Protein AF-A0A5N6W4W6-F1 (afdb_monomer_lite)

Foldseek 3Di:
DDPVLVVCCVPPPCQAVDKDFDWDADPVPRPDIGTLDIGFADWDDWDAQDPVRKIWTFGQHYPDATFIAISVGDTDHPVNQWADWDADPNNPDIDIGGHDDDDDDDDDDD

Radius of gyration: 17.82 Å; chains: 1; bounding box: 51×38×50 Å

Secondary structure (DSSP, 8-state):
--HHHHHHTTSTTTGGG-B--EEEE-TTTS--EEEEE-SBBEEEEEEE-STT--EEEEEEESSSPSEEEETTS-EEE-TT-EEEEEE-TTSS-EEEEE------------

pLDDT: mean 86.28, std 11.9, range [53.69, 97.62]

Sequence (110 aa):
MTREDTYNVHSEFTLASANSSIVSVDVATGQDRRVEVGGPGIKIFPQYLDYNGTIAYLLKSGTSTEGLYTTAGLFVNTTGTMRSPCWSPDGQQMVYEKTTWVIHTLLEYI

Structure (mmCIF, N/CA/C/O backbone):
data_AF-A0A5N6W4W6-F1
#
_entry.id   AF-A0A5N6W4W6-F1
#
loop_
_atom_site.group_PDB
_atom_site.id
_atom_site.type_symbol
_atom_site.label_atom_id
_atom_site.label_alt_id
_atom_site.label_comp_id
_atom_site.label_asym_id
_atom_site.label_entity_id
_atom_site.label_seq_id
_atom_site.pdbx_PDB_ins_code
_atom_site.Cartn_x
_atom_site.Cartn_y
_atom_site.Cartn_z
_atom_site.occupancy
_atom_site.B_iso_or_equiv
_atom_site.auth_seq_id
_atom_site.auth_comp_id
_atom_site.auth_asym_id
_atom_site.auth_atom_id
_atom_site.pdbx_PDB_model_num
ATOM 1 N N . MET A 1 1 ? -14.438 15.841 -8.014 1.00 64.44 1 MET A N 1
ATOM 2 C CA . MET A 1 1 ? -14.023 14.833 -9.005 1.00 64.44 1 MET A CA 1
ATOM 3 C C . MET A 1 1 ? -15.143 14.721 -10.014 1.00 64.44 1 MET A C 1
ATOM 5 O O . MET A 1 1 ? -16.273 14.457 -9.619 1.00 64.44 1 MET A O 1
ATOM 9 N N . THR A 1 2 ? -14.861 15.053 -11.265 1.00 80.75 2 THR A N 1
ATOM 10 C CA . THR A 1 2 ? -15.812 14.956 -12.372 1.00 80.75 2 THR A CA 1
ATOM 11 C C . THR A 1 2 ? -15.827 13.534 -12.938 1.00 80.75 2 THR A C 1
ATOM 13 O O . THR A 1 2 ? -14.922 12.740 -12.681 1.00 80.75 2 THR A O 1
ATOM 16 N N . ARG A 1 3 ? -16.853 13.202 -13.730 1.00 76.38 3 ARG A N 1
ATOM 17 C CA . ARG A 1 3 ? -16.883 11.947 -14.499 1.00 76.38 3 ARG A CA 1
ATOM 18 C C . ARG A 1 3 ? -15.703 11.858 -15.475 1.00 76.38 3 ARG A C 1
ATOM 20 O O . ARG A 1 3 ? -15.139 10.782 -15.655 1.00 76.38 3 ARG A O 1
ATOM 27 N N . GLU A 1 4 ? -15.302 12.984 -16.054 1.00 76.12 4 GLU A N 1
ATOM 28 C CA . GLU A 1 4 ? -14.165 13.046 -16.973 1.00 76.12 4 GLU A CA 1
ATOM 29 C C . GLU A 1 4 ? -12.848 12.739 -16.254 1.00 76.12 4 GLU A C 1
ATOM 31 O O . GLU A 1 4 ? -12.012 12.013 -16.783 1.00 76.12 4 GLU A O 1
ATOM 36 N N . ASP A 1 5 ? -12.701 13.187 -15.001 1.00 68.50 5 ASP A N 1
ATOM 37 C CA . ASP A 1 5 ? -11.532 12.866 -14.175 1.00 68.50 5 ASP A CA 1
ATOM 38 C C . ASP A 1 5 ? -11.402 11.346 -13.982 1.00 68.50 5 ASP A C 1
ATOM 40 O O . ASP A 1 5 ? -10.296 10.820 -14.062 1.00 68.50 5 ASP A O 1
ATOM 44 N N . THR A 1 6 ? -12.519 10.624 -13.788 1.00 68.12 6 THR A N 1
ATOM 45 C CA . THR A 1 6 ? -12.510 9.151 -13.668 1.00 68.12 6 THR A CA 1
ATOM 46 C C . THR A 1 6 ? -12.207 8.423 -14.980 1.00 68.12 6 THR A C 1
ATOM 48 O O . THR A 1 6 ? -11.646 7.334 -14.949 1.00 68.12 6 THR A O 1
ATOM 51 N N . TYR A 1 7 ? -12.540 9.008 -16.134 1.00 71.81 7 TYR A N 1
ATOM 52 C CA . TYR A 1 7 ? -12.186 8.441 -17.439 1.00 71.81 7 TYR A CA 1
ATOM 53 C C . TYR A 1 7 ? -10.706 8.672 -17.763 1.00 71.81 7 TYR A C 1
ATOM 55 O O . TYR A 1 7 ? -9.995 7.752 -18.165 1.00 71.81 7 TYR A O 1
ATOM 63 N N . ASN A 1 8 ? -10.214 9.886 -17.523 1.00 68.69 8 ASN A N 1
ATOM 64 C CA . ASN A 1 8 ? -8.849 10.271 -17.862 1.00 68.69 8 ASN A CA 1
ATOM 65 C C . ASN A 1 8 ? -7.803 9.490 -17.059 1.00 68.69 8 ASN A C 1
ATOM 67 O O . ASN A 1 8 ? -6.755 9.163 -17.616 1.00 68.69 8 ASN A O 1
ATOM 71 N N . VAL A 1 9 ? -8.100 9.090 -15.815 1.00 61.91 9 VAL A N 1
ATOM 72 C CA . VAL A 1 9 ? -7.212 8.209 -15.030 1.00 61.91 9 VAL A CA 1
ATOM 73 C C . VAL A 1 9 ? -7.063 6.797 -15.604 1.00 61.91 9 VAL A C 1
ATOM 75 O O . VAL A 1 9 ? -6.157 6.084 -15.192 1.00 61.91 9 VAL A O 1
ATOM 78 N N . HIS A 1 10 ? -7.901 6.372 -16.554 1.00 63.28 10 HIS A N 1
ATOM 79 C CA . HIS A 1 10 ? -7.688 5.119 -17.292 1.00 63.28 10 HIS A CA 1
ATOM 80 C C . HIS A 1 10 ? -6.791 5.306 -18.527 1.00 63.28 10 HIS A C 1
ATOM 82 O O . HIS A 1 10 ? -6.370 4.322 -19.131 1.00 63.28 10 HIS A O 1
ATOM 88 N N . SER A 1 11 ? -6.489 6.552 -18.907 1.00 61.59 11 SER A N 1
ATOM 89 C CA . SER A 1 11 ? -5.581 6.889 -20.005 1.00 61.59 11 SER A CA 1
ATOM 90 C C . SER A 1 11 ? -4.182 7.217 -19.469 1.00 61.59 11 SER A C 1
ATOM 92 O O . SER A 1 11 ? -4.033 7.908 -18.460 1.00 61.59 11 SER A O 1
ATOM 94 N N . GLU A 1 12 ? -3.133 6.754 -20.153 1.00 58.84 12 GLU A N 1
ATOM 95 C CA . GLU A 1 12 ? -1.729 6.927 -19.733 1.00 58.84 12 GLU A CA 1
ATOM 96 C C . GLU A 1 12 ? -1.304 8.402 -19.550 1.00 58.84 12 GLU A C 1
ATOM 98 O O . GLU A 1 12 ? -0.354 8.690 -18.826 1.00 58.84 12 GLU A O 1
ATOM 103 N N . PHE A 1 13 ? -2.033 9.354 -20.144 1.00 57.34 13 PHE A N 1
ATOM 104 C CA . PHE A 1 13 ? -1.665 10.772 -20.206 1.00 57.34 13 PHE A CA 1
ATOM 105 C C . PHE A 1 13 ? -1.870 11.569 -18.904 1.00 57.34 13 PHE A C 1
ATOM 107 O O . PHE A 1 13 ? -1.322 12.664 -18.790 1.00 57.34 13 PHE A O 1
ATOM 114 N N . THR A 1 14 ? -2.632 11.069 -17.920 1.00 64.38 14 THR A N 1
ATOM 115 C CA . THR A 1 14 ? -2.956 11.849 -16.697 1.00 64.38 14 THR A CA 1
ATOM 116 C C . THR A 1 14 ? -2.776 11.101 -15.372 1.00 64.38 14 THR A C 1
ATOM 118 O O . THR A 1 14 ? -3.063 11.644 -14.307 1.00 64.38 14 THR A O 1
ATOM 121 N N . LEU A 1 15 ? -2.217 9.885 -15.390 1.00 67.62 15 LEU A N 1
ATOM 122 C CA . LEU A 1 15 ? -1.969 9.091 -14.174 1.00 67.62 15 LEU A CA 1
ATOM 123 C C . LEU A 1 15 ? -1.136 9.852 -13.123 1.00 67.62 15 LEU A C 1
ATOM 125 O O . LEU A 1 15 ? -1.407 9.756 -11.925 1.00 67.62 15 LEU A O 1
ATOM 129 N N . ALA A 1 16 ? -0.160 10.648 -13.573 1.00 72.88 16 ALA A N 1
ATOM 130 C CA . ALA A 1 16 ? 0.736 11.404 -12.699 1.00 72.88 16 ALA A CA 1
ATOM 131 C C . ALA A 1 16 ? 0.082 12.636 -12.046 1.00 72.88 16 ALA A C 1
ATOM 133 O O . ALA A 1 16 ? 0.568 13.104 -11.017 1.00 72.88 16 ALA A O 1
ATOM 134 N N . SER A 1 17 ? -1.012 13.158 -12.613 1.00 80.06 17 SER A N 1
ATOM 135 C CA . SER A 1 17 ? -1.753 14.310 -12.075 1.00 80.06 17 SER A CA 1
ATOM 136 C C . SER A 1 17 ? -2.995 13.913 -11.271 1.00 80.06 17 SER A C 1
ATOM 138 O O . SER A 1 17 ? -3.654 14.774 -10.685 1.00 80.06 17 SER A O 1
ATOM 140 N N . ALA A 1 18 ? -3.310 12.618 -11.207 1.00 83.88 18 ALA A N 1
ATOM 141 C CA . ALA A 1 18 ? -4.433 12.101 -10.443 1.00 83.88 18 ALA A CA 1
ATOM 142 C C . ALA A 1 18 ? -4.235 12.296 -8.931 1.00 83.88 18 ALA A C 1
ATOM 144 O O . ALA A 1 18 ? -3.131 12.157 -8.408 1.00 83.88 18 ALA A O 1
ATOM 145 N N . ASN A 1 19 ? -5.330 12.550 -8.213 1.00 89.25 19 ASN A N 1
ATOM 146 C CA . ASN A 1 19 ? -5.374 12.551 -6.751 1.00 89.25 19 ASN A CA 1
ATOM 147 C C . ASN A 1 19 ? -6.226 11.376 -6.277 1.00 89.25 19 ASN A C 1
ATOM 149 O O . ASN A 1 19 ? -7.324 11.156 -6.790 1.00 89.25 19 ASN A O 1
ATOM 153 N N . SER A 1 20 ? -5.755 10.654 -5.264 1.00 92.69 20 SER A N 1
ATOM 154 C CA . SER A 1 20 ? -6.522 9.569 -4.651 1.00 92.69 20 SER A CA 1
ATOM 155 C C . SER A 1 20 ? -6.298 9.503 -3.148 1.00 92.69 20 SER A C 1
ATOM 157 O O . SER A 1 20 ? -5.268 9.952 -2.627 1.00 92.69 20 SER A O 1
ATOM 159 N N . SER A 1 21 ? -7.271 8.907 -2.465 1.00 95.44 21 SER A N 1
ATOM 160 C CA . SER A 1 21 ? -7.248 8.711 -1.023 1.00 95.44 21 SER A CA 1
ATOM 161 C C . SER A 1 21 ? -7.621 7.279 -0.670 1.00 95.44 21 SER A C 1
ATOM 163 O O . SER A 1 21 ? -8.495 6.695 -1.307 1.00 95.44 21 SER A O 1
ATOM 165 N N . ILE A 1 22 ? -7.001 6.753 0.384 1.00 97.31 22 ILE A N 1
ATOM 166 C CA . ILE A 1 22 ? -7.453 5.538 1.066 1.00 97.31 22 ILE A CA 1
ATOM 167 C C . ILE A 1 22 ? -8.328 5.983 2.233 1.00 97.31 22 ILE A C 1
ATOM 169 O O . ILE A 1 22 ? -7.979 6.909 2.972 1.00 97.31 22 ILE A O 1
ATOM 173 N N . VAL A 1 23 ? -9.496 5.362 2.351 1.00 95.94 23 VAL A N 1
ATOM 174 C CA . VAL A 1 23 ? -10.540 5.755 3.292 1.00 95.94 23 VAL A CA 1
ATOM 175 C C . VAL A 1 23 ? -11.064 4.508 3.980 1.00 95.94 23 VAL A C 1
ATOM 177 O O . VAL A 1 23 ? -11.387 3.531 3.307 1.00 95.94 23 VAL A O 1
ATOM 180 N N . SER A 1 24 ? -11.187 4.578 5.297 1.00 93.50 24 SER A N 1
ATOM 181 C CA . SER A 1 24 ? -11.854 3.567 6.111 1.00 93.50 24 SER A CA 1
ATOM 182 C C . SER A 1 24 ? -13.278 4.014 6.406 1.00 93.50 24 SER A C 1
ATOM 184 O O . SER A 1 24 ? -13.540 5.209 6.568 1.00 93.50 24 SER A O 1
ATOM 186 N N . VAL A 1 25 ? -14.201 3.059 6.443 1.00 93.25 25 VAL A N 1
ATOM 187 C CA . VAL A 1 25 ? -15.603 3.289 6.793 1.00 93.25 25 VAL A CA 1
ATOM 188 C C . VAL A 1 25 ? -16.060 2.202 7.750 1.00 93.25 25 VAL A C 1
ATOM 190 O O . VAL A 1 25 ? -15.792 1.022 7.520 1.00 93.25 25 VAL A O 1
ATOM 193 N N . ASP A 1 26 ? -16.785 2.583 8.796 1.00 91.75 26 ASP A N 1
ATOM 194 C CA . ASP A 1 26 ? -17.609 1.623 9.524 1.00 91.75 26 ASP A CA 1
ATOM 195 C C . ASP A 1 26 ? -18.725 1.136 8.590 1.00 91.75 26 ASP A C 1
ATOM 197 O O . ASP A 1 26 ? -19.617 1.895 8.215 1.00 91.75 26 ASP A O 1
ATOM 201 N N . VAL A 1 27 ? -18.662 -0.135 8.192 1.00 88.56 27 VAL A N 1
ATOM 202 C CA . VAL A 1 27 ? -19.628 -0.737 7.264 1.00 88.56 27 VAL A CA 1
ATOM 203 C C . VAL A 1 27 ? -21.011 -0.889 7.904 1.00 88.56 27 VAL A C 1
ATOM 205 O O . VAL A 1 27 ? -22.010 -0.861 7.189 1.00 88.56 27 VAL A O 1
ATOM 208 N N . ALA A 1 28 ? -21.095 -1.030 9.230 1.00 93.06 28 ALA A N 1
ATOM 209 C CA . ALA A 1 28 ? -22.369 -1.211 9.917 1.00 93.06 28 ALA A CA 1
ATOM 210 C C . ALA A 1 28 ? -23.184 0.088 9.953 1.00 93.06 28 ALA A C 1
ATOM 212 O O . ALA A 1 28 ? -24.404 0.052 9.791 1.00 93.06 28 ALA A O 1
ATOM 213 N N . THR A 1 29 ? -22.523 1.231 10.159 1.00 90.06 29 THR A N 1
ATOM 214 C CA . THR A 1 29 ? -23.207 2.522 10.346 1.00 90.06 29 THR A CA 1
ATOM 215 C C . THR A 1 29 ? -23.035 3.489 9.177 1.00 90.06 29 THR A C 1
ATOM 217 O O . THR A 1 29 ? -23.885 4.353 8.962 1.00 90.06 29 THR A O 1
ATOM 220 N N . GLY A 1 30 ? -21.931 3.392 8.438 1.00 84.81 30 GLY A N 1
ATOM 221 C CA . GLY A 1 30 ? -21.521 4.369 7.430 1.00 84.81 30 GLY A CA 1
ATOM 222 C C . GLY A 1 30 ? -21.170 5.752 7.994 1.00 84.81 30 GLY A C 1
ATOM 223 O O . GLY A 1 30 ? -20.914 6.666 7.212 1.00 84.81 30 GLY A O 1
ATOM 224 N N . GLN A 1 31 ? -21.171 5.933 9.320 1.00 85.81 31 GLN A N 1
ATOM 225 C CA . GLN A 1 31 ? -21.003 7.243 9.962 1.00 85.81 31 GLN A CA 1
ATOM 226 C C . GLN A 1 31 ? -19.538 7.582 10.264 1.00 85.81 31 GLN A C 1
ATOM 228 O O . GLN A 1 31 ? -19.203 8.757 10.390 1.00 85.81 31 GLN A O 1
ATOM 233 N N . ASP A 1 32 ? -18.654 6.585 10.334 1.00 87.94 32 ASP A N 1
ATOM 234 C CA . ASP A 1 32 ? -17.235 6.784 10.648 1.00 87.94 32 ASP A CA 1
ATOM 235 C C . ASP A 1 32 ? -16.358 6.691 9.392 1.00 87.94 32 ASP A C 1
ATOM 237 O O . ASP A 1 32 ? -15.616 5.732 9.180 1.00 87.94 32 ASP A O 1
ATOM 241 N N . ARG A 1 33 ? -16.504 7.670 8.489 1.00 92.50 33 ARG A N 1
ATOM 242 C CA . ARG A 1 33 ? -15.650 7.784 7.299 1.00 92.50 33 ARG A CA 1
ATOM 243 C C . ARG A 1 33 ? -14.359 8.526 7.647 1.00 92.50 33 ARG A C 1
ATOM 245 O O . ARG A 1 33 ? -14.359 9.754 7.739 1.00 92.50 33 ARG A O 1
ATOM 252 N N . ARG A 1 34 ? -13.235 7.811 7.696 1.00 94.19 34 ARG A N 1
ATOM 253 C CA . ARG A 1 34 ? -11.902 8.363 7.986 1.00 94.19 34 ARG A CA 1
ATOM 254 C C . ARG A 1 34 ? -10.992 8.328 6.762 1.00 94.19 34 ARG A C 1
ATOM 256 O O . ARG A 1 34 ? -10.830 7.287 6.137 1.00 94.19 34 ARG A O 1
ATOM 263 N N . VAL A 1 35 ? -10.371 9.458 6.419 1.00 96.50 35 VAL A N 1
ATOM 264 C CA . VAL A 1 35 ? -9.310 9.498 5.396 1.00 96.50 35 VAL A CA 1
ATOM 265 C C . VAL A 1 35 ? -7.994 9.086 6.046 1.00 96.50 35 VAL A C 1
ATOM 267 O O . VAL A 1 35 ? -7.488 9.807 6.897 1.00 96.50 35 VAL A O 1
ATOM 270 N N . GLU A 1 36 ? -7.445 7.949 5.630 1.00 96.81 36 GLU A N 1
ATOM 271 C CA . GLU A 1 36 ? -6.204 7.389 6.188 1.00 96.81 36 GLU A CA 1
ATOM 272 C C . GLU A 1 36 ? -4.970 8.016 5.545 1.00 96.81 36 GLU A C 1
ATOM 274 O O . GLU A 1 36 ? -3.970 8.306 6.193 1.00 96.81 36 GLU A O 1
ATOM 279 N N . VAL A 1 37 ? -5.053 8.246 4.236 1.00 96.31 37 VAL A N 1
ATOM 280 C CA . VAL A 1 37 ? -4.041 8.958 3.462 1.00 96.31 37 VAL A CA 1
ATOM 281 C C . VAL A 1 37 ? -4.699 9.564 2.229 1.00 96.31 37 VAL A C 1
ATOM 283 O O . VAL A 1 37 ? -5.598 8.966 1.636 1.00 96.31 37 VAL A O 1
ATOM 286 N N . GLY A 1 38 ? -4.258 10.756 1.833 1.00 94.44 38 GLY A N 1
ATOM 287 C CA . GLY A 1 38 ? -4.757 11.467 0.658 1.00 94.44 38 GLY A CA 1
ATOM 288 C C . GLY A 1 38 ? -3.642 12.116 -0.153 1.00 94.44 38 GLY A C 1
ATOM 289 O O . GLY A 1 38 ? -2.459 11.887 0.092 1.00 94.44 38 GLY A O 1
ATOM 290 N N . GLY A 1 39 ? -4.036 12.934 -1.125 1.00 92.12 39 GLY A N 1
ATO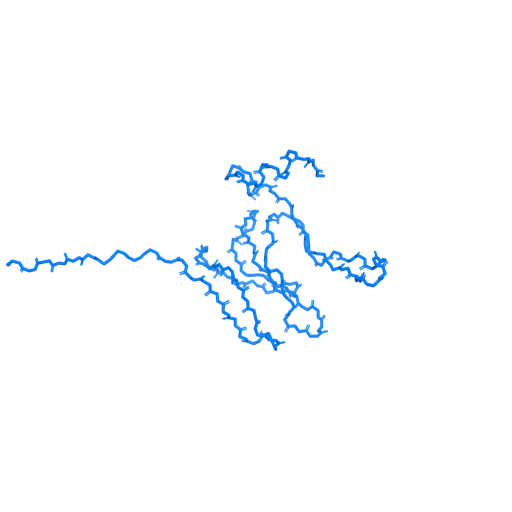M 291 C CA . GLY A 1 39 ? -3.122 13.756 -1.918 1.00 92.12 39 GLY A CA 1
ATOM 292 C C . GLY A 1 39 ? -2.731 13.147 -3.269 1.00 92.12 39 GLY A C 1
ATOM 293 O O . GLY A 1 39 ? -3.379 12.194 -3.725 1.00 92.12 39 GLY A O 1
ATOM 294 N N . PRO A 1 40 ? -1.676 13.696 -3.902 1.00 91.25 40 PRO A N 1
ATOM 295 C CA . PRO A 1 40 ? -1.241 13.312 -5.238 1.00 91.25 40 PRO A CA 1
ATOM 296 C C . PRO A 1 40 ? -0.971 11.825 -5.394 1.00 91.25 40 PRO A C 1
ATOM 298 O O . PRO A 1 40 ? -0.555 11.126 -4.465 1.00 91.25 40 PRO A O 1
ATOM 301 N N . GLY A 1 41 ? -1.210 11.361 -6.610 1.00 90.94 41 GLY A N 1
ATOM 302 C CA . GLY A 1 41 ? -0.952 10.011 -7.043 1.00 90.94 41 GLY A CA 1
ATOM 303 C C . GLY A 1 41 ? -2.051 9.004 -6.742 1.00 90.94 41 GLY A C 1
ATOM 304 O O . GLY A 1 41 ? -2.956 9.233 -5.932 1.00 90.94 41 GLY A O 1
ATOM 305 N N . ILE A 1 42 ? -1.940 7.858 -7.408 1.00 91.81 42 ILE A N 1
ATOM 306 C CA . ILE A 1 42 ? -2.905 6.758 -7.378 1.00 91.81 42 ILE A CA 1
ATOM 307 C C . ILE A 1 42 ? -2.431 5.698 -6.386 1.00 91.81 42 ILE A C 1
ATOM 309 O O . ILE A 1 42 ? -1.396 5.063 -6.588 1.00 91.81 42 ILE A O 1
ATOM 313 N N . LYS A 1 43 ? -3.199 5.519 -5.313 1.00 94.31 43 LYS A N 1
ATOM 314 C CA . LYS A 1 43 ? -2.931 4.597 -4.208 1.00 94.31 43 LYS A CA 1
ATOM 315 C C . LYS A 1 43 ? -3.801 3.359 -4.402 1.00 94.31 43 LYS A C 1
ATOM 317 O O . LYS A 1 43 ? -5.022 3.476 -4.467 1.00 94.31 43 LYS A O 1
ATOM 322 N N . ILE A 1 44 ? -3.178 2.193 -4.533 1.00 94.75 44 ILE A N 1
ATOM 323 C CA . ILE A 1 44 ? -3.849 0.922 -4.837 1.00 94.75 44 ILE A CA 1
ATOM 324 C C . ILE A 1 44 ? -3.379 -0.192 -3.899 1.00 94.75 44 ILE A C 1
ATOM 326 O O . ILE A 1 44 ? -2.346 -0.068 -3.244 1.00 94.75 44 ILE A O 1
ATOM 330 N N . PHE A 1 45 ? -4.151 -1.281 -3.844 1.00 96.62 45 PHE A N 1
ATOM 331 C CA . PHE A 1 45 ? -3.918 -2.437 -2.967 1.00 96.62 45 PHE A CA 1
ATOM 332 C C . PHE A 1 45 ? -3.737 -2.079 -1.475 1.00 96.62 45 PHE A C 1
ATOM 334 O O . PHE A 1 45 ? -2.750 -2.500 -0.873 1.00 96.62 45 PHE A O 1
ATOM 341 N N . PRO A 1 46 ? -4.645 -1.290 -0.862 1.00 97.06 46 PRO A N 1
ATOM 342 C CA . PRO A 1 46 ? -4.562 -1.015 0.566 1.00 97.06 46 PRO A CA 1
ATOM 343 C C . PRO A 1 46 ? -4.805 -2.289 1.388 1.00 97.06 46 PRO A C 1
ATOM 345 O O . PRO A 1 46 ? -5.785 -2.995 1.148 1.00 97.06 46 PRO A O 1
ATOM 348 N N . GLN A 1 47 ? -3.949 -2.559 2.374 1.00 97.06 47 GLN A N 1
ATOM 349 C CA . GLN A 1 47 ? -4.131 -3.638 3.352 1.00 97.06 47 GLN A CA 1
ATOM 350 C C . GLN A 1 47 ? -3.618 -3.229 4.733 1.00 97.06 47 GLN A C 1
ATOM 352 O O . GLN A 1 47 ? -2.574 -2.586 4.843 1.00 97.06 47 GLN A O 1
ATOM 357 N N . TYR A 1 48 ? -4.342 -3.615 5.785 1.00 95.69 48 TYR A N 1
ATOM 358 C CA . TYR A 1 48 ? -3.864 -3.468 7.158 1.00 95.69 48 TYR A CA 1
ATOM 359 C C . TYR A 1 48 ? -2.684 -4.409 7.416 1.00 95.69 48 TYR A C 1
ATOM 361 O O . TYR A 1 48 ? -2.742 -5.581 7.052 1.00 95.69 48 TYR A O 1
ATOM 369 N N . LEU A 1 49 ? -1.633 -3.888 8.048 1.00 95.75 49 LEU A N 1
ATOM 370 C CA . LEU A 1 49 ? -0.457 -4.653 8.468 1.00 95.75 49 LEU A CA 1
ATOM 371 C C . LEU A 1 49 ? -0.537 -5.104 9.926 1.00 95.75 49 LEU A C 1
ATOM 373 O O . LEU A 1 49 ? 0.078 -6.097 10.297 1.00 95.75 49 LEU A O 1
ATOM 377 N N . ASP A 1 50 ? -1.248 -4.350 10.761 1.00 93.94 50 ASP A N 1
ATOM 378 C CA . ASP A 1 50 ? -1.288 -4.568 12.200 1.00 93.94 50 ASP A CA 1
ATOM 379 C C . ASP A 1 50 ? -2.618 -4.108 12.818 1.00 93.94 50 ASP A C 1
ATOM 381 O O . ASP A 1 50 ? -3.439 -3.429 12.194 1.00 93.94 50 ASP A O 1
ATOM 385 N N . TYR A 1 51 ? -2.813 -4.465 14.089 1.00 90.38 51 TYR A N 1
ATOM 386 C CA . TYR A 1 51 ? -3.965 -4.044 14.891 1.00 90.38 51 TYR A CA 1
ATOM 387 C C . TYR A 1 51 ? -3.960 -2.550 15.245 1.00 90.38 51 TYR A C 1
ATOM 389 O O . TYR A 1 51 ? -4.985 -2.030 15.681 1.00 90.38 51 TYR A O 1
ATOM 397 N N . ASN A 1 52 ? -2.834 -1.854 15.062 1.00 91.88 52 ASN A N 1
ATOM 398 C CA . ASN A 1 52 ? -2.735 -0.415 15.305 1.00 91.88 52 ASN A CA 1
ATOM 399 C C . ASN A 1 52 ? -3.294 0.402 14.129 1.00 91.88 52 ASN A C 1
ATOM 401 O O . ASN A 1 52 ? -3.411 1.623 14.231 1.00 91.88 52 ASN A O 1
ATOM 405 N N . GLY A 1 53 ? -3.669 -0.258 13.029 1.00 93.06 53 GLY A N 1
ATOM 406 C CA . GLY A 1 53 ? -4.267 0.379 11.864 1.00 93.06 53 GLY A CA 1
ATOM 407 C C . GLY A 1 53 ? -3.243 0.888 10.853 1.00 93.06 53 GLY A C 1
ATOM 408 O O . GLY A 1 53 ? -3.592 1.720 10.015 1.00 93.06 53 GLY A O 1
ATOM 409 N N . THR A 1 54 ? -1.996 0.406 10.892 1.00 96.75 54 THR A N 1
ATOM 410 C CA . THR A 1 54 ? -1.032 0.694 9.825 1.00 96.75 54 THR A CA 1
ATOM 411 C C . THR A 1 54 ? -1.536 0.083 8.522 1.00 96.75 54 THR A C 1
ATOM 413 O O . THR A 1 54 ? -1.808 -1.113 8.459 1.00 96.75 54 THR A O 1
ATOM 416 N N . ILE A 1 55 ? -1.639 0.888 7.465 1.00 97.62 55 ILE A N 1
ATOM 417 C CA . ILE A 1 55 ? -2.076 0.438 6.141 1.00 97.62 55 ILE A CA 1
ATOM 418 C C . ILE A 1 55 ? -0.895 0.518 5.186 1.00 97.62 55 ILE A C 1
ATOM 420 O O . ILE A 1 55 ? -0.327 1.596 5.005 1.00 97.62 55 ILE A O 1
ATOM 424 N N . ALA A 1 56 ? -0.558 -0.601 4.549 1.00 97.25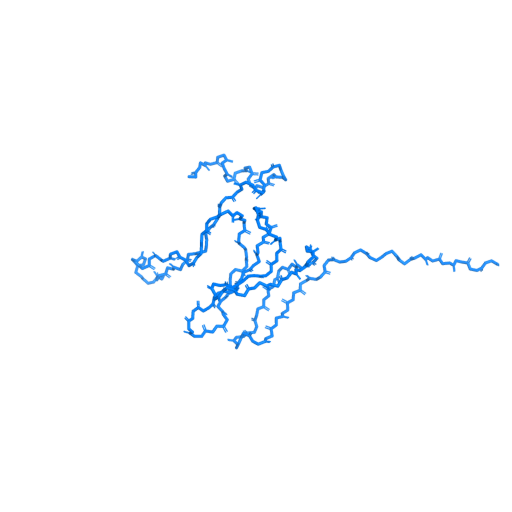 56 ALA A N 1
ATOM 425 C CA . ALA A 1 56 ? 0.326 -0.638 3.393 1.00 97.25 56 ALA A CA 1
ATOM 426 C C . ALA A 1 56 ? -0.455 -0.386 2.105 1.00 97.25 56 ALA A C 1
ATOM 428 O O . ALA A 1 56 ? -1.607 -0.798 1.980 1.00 97.25 56 ALA A O 1
ATOM 429 N N . TYR A 1 57 ? 0.183 0.263 1.136 1.00 97.25 57 TYR A N 1
ATOM 430 C CA . TYR A 1 57 ? -0.368 0.471 -0.198 1.00 97.25 57 TYR A CA 1
ATOM 431 C C . TYR A 1 57 ? 0.741 0.622 -1.241 1.00 97.25 57 TYR A C 1
ATOM 433 O O . TYR A 1 57 ? 1.867 1.018 -0.937 1.00 97.25 57 TYR A O 1
ATOM 441 N N . LEU A 1 58 ? 0.408 0.333 -2.497 1.00 95.69 58 LEU A N 1
ATOM 442 C CA . LEU A 1 58 ? 1.256 0.619 -3.648 1.00 95.69 58 LEU A CA 1
ATOM 443 C C . LEU A 1 58 ? 0.864 1.985 -4.222 1.00 95.69 58 LEU A C 1
ATOM 445 O O . LEU A 1 58 ? -0.278 2.191 -4.637 1.00 95.69 58 LEU A O 1
ATOM 449 N N . LEU A 1 59 ? 1.809 2.924 -4.260 1.00 94.06 59 LEU A N 1
ATOM 450 C CA . LEU A 1 59 ? 1.656 4.167 -5.009 1.00 94.06 59 LEU A CA 1
ATOM 451 C C . LEU A 1 59 ? 2.055 3.898 -6.457 1.00 94.06 59 LEU A C 1
ATOM 453 O O . LEU A 1 59 ? 3.228 3.659 -6.730 1.00 94.06 59 LEU A O 1
ATOM 457 N N . LYS A 1 60 ? 1.084 3.912 -7.372 1.00 89.19 60 LYS A N 1
ATOM 458 C CA . LYS A 1 60 ? 1.286 3.509 -8.770 1.00 89.19 60 LYS A CA 1
ATOM 459 C C . LYS A 1 60 ? 1.760 4.640 -9.679 1.00 89.19 60 LYS A C 1
ATOM 461 O O . LYS A 1 60 ? 2.422 4.394 -10.680 1.00 89.19 60 LYS A O 1
ATOM 466 N N . SER A 1 61 ? 1.362 5.863 -9.367 1.00 85.38 61 SER A N 1
ATOM 467 C CA . SER A 1 61 ? 1.681 7.065 -10.134 1.00 85.38 61 SER A CA 1
ATOM 468 C C . SER A 1 61 ? 1.458 8.289 -9.254 1.00 85.38 61 SER A C 1
ATOM 470 O O . SER A 1 61 ? 0.816 8.156 -8.213 1.00 85.38 61 SER A O 1
ATOM 472 N N . GLY A 1 62 ? 1.965 9.455 -9.652 1.00 82.38 62 GLY A N 1
ATOM 473 C CA . GLY A 1 62 ? 1.865 10.716 -8.916 1.00 82.38 62 GLY A CA 1
ATOM 474 C C . GLY A 1 62 ? 3.151 11.537 -8.994 1.00 82.38 62 GLY A C 1
ATOM 475 O O . GLY A 1 62 ? 4.060 11.222 -9.756 1.00 82.38 62 GLY A O 1
ATOM 476 N N . THR A 1 63 ? 3.248 12.574 -8.161 1.00 76.69 63 THR A N 1
ATOM 477 C CA . THR A 1 63 ? 4.461 13.403 -8.011 1.00 76.69 63 THR A CA 1
ATOM 478 C C . THR A 1 63 ? 5.548 12.747 -7.154 1.00 76.69 63 THR A C 1
ATOM 480 O O . THR A 1 63 ? 6.666 13.250 -7.084 1.00 76.69 63 THR A O 1
ATOM 483 N N . SER A 1 64 ? 5.216 11.657 -6.462 1.00 83.44 64 SER A N 1
ATOM 484 C CA . SER A 1 64 ? 6.141 10.872 -5.643 1.00 83.44 64 SER A CA 1
ATOM 485 C C . SER A 1 64 ? 6.549 9.588 -6.366 1.00 83.44 64 SER A C 1
ATOM 487 O O . SER A 1 64 ? 5.860 9.128 -7.275 1.00 83.44 64 SER A O 1
ATOM 489 N N . THR A 1 65 ? 7.676 9.009 -5.956 1.00 89.94 65 THR A N 1
ATOM 490 C CA . THR A 1 65 ? 8.241 7.790 -6.548 1.00 89.94 65 THR A CA 1
ATOM 491 C C . THR A 1 65 ? 7.275 6.605 -6.453 1.00 89.94 65 THR A C 1
ATOM 493 O O . THR A 1 65 ? 6.720 6.342 -5.391 1.00 89.94 65 THR A O 1
ATOM 496 N N . GLU A 1 66 ? 7.108 5.846 -7.542 1.00 90.94 66 GLU A N 1
ATOM 497 C CA . GLU A 1 66 ? 6.358 4.581 -7.514 1.00 90.94 66 GLU A CA 1
ATOM 498 C C . GLU A 1 66 ? 6.980 3.615 -6.491 1.00 90.94 66 GLU A C 1
ATOM 500 O O . GLU A 1 66 ? 8.191 3.372 -6.487 1.00 90.94 66 GLU A O 1
ATOM 505 N N . GLY A 1 67 ? 6.160 3.037 -5.614 1.00 94.38 67 GLY A N 1
ATOM 506 C CA . GLY A 1 67 ? 6.674 2.179 -4.552 1.00 94.38 67 GLY A CA 1
ATOM 507 C C . GLY A 1 67 ? 5.645 1.748 -3.523 1.00 94.38 67 GLY A C 1
ATOM 508 O O . GLY A 1 67 ? 4.471 2.109 -3.593 1.00 94.38 67 GLY A O 1
ATOM 509 N N . LEU A 1 68 ? 6.113 0.955 -2.565 1.00 95.69 68 LEU A N 1
ATOM 510 C CA . LEU A 1 68 ? 5.337 0.573 -1.393 1.00 95.69 68 LEU A CA 1
ATOM 511 C C . LEU A 1 68 ? 5.441 1.664 -0.340 1.00 95.69 68 LEU A C 1
ATOM 513 O O . LEU A 1 68 ? 6.537 2.123 -0.023 1.00 95.69 68 LEU A O 1
ATOM 517 N N . TYR A 1 69 ? 4.302 2.030 0.223 1.00 96.69 69 TYR A N 1
ATOM 518 C CA . TYR A 1 69 ? 4.188 3.012 1.285 1.00 96.69 69 TYR A CA 1
ATOM 519 C C . TYR A 1 69 ? 3.351 2.453 2.426 1.00 96.69 69 TYR A C 1
ATOM 521 O O . TYR A 1 69 ? 2.524 1.563 2.223 1.00 96.69 69 TYR A O 1
ATOM 529 N N . THR A 1 70 ? 3.528 3.013 3.619 1.00 97.06 70 THR A N 1
ATOM 530 C CA . THR A 1 70 ? 2.614 2.789 4.743 1.00 97.06 70 THR A CA 1
ATOM 531 C C . THR A 1 70 ? 2.114 4.107 5.317 1.00 97.06 70 THR A C 1
ATOM 533 O O . THR A 1 70 ? 2.785 5.135 5.211 1.00 97.06 70 THR A O 1
ATOM 536 N N . THR A 1 71 ? 0.954 4.085 5.973 1.00 97.00 71 THR A N 1
ATOM 537 C CA . THR A 1 71 ? 0.450 5.234 6.747 1.00 97.00 71 THR A CA 1
ATOM 538 C C . THR A 1 71 ? 1.351 5.600 7.932 1.00 97.00 71 THR A C 1
ATOM 540 O O . THR A 1 71 ? 1.328 6.743 8.375 1.00 97.00 71 THR A O 1
ATOM 543 N N . ALA A 1 72 ? 2.208 4.679 8.389 1.00 95.50 72 ALA A N 1
ATOM 544 C CA . ALA A 1 72 ? 3.230 4.923 9.408 1.00 95.50 72 ALA A CA 1
ATOM 545 C C . ALA A 1 72 ? 4.508 5.603 8.865 1.00 95.50 72 ALA A C 1
ATOM 547 O O . ALA A 1 72 ? 5.444 5.853 9.621 1.00 95.50 72 ALA A O 1
ATOM 548 N N . GLY A 1 73 ? 4.571 5.905 7.561 1.00 93.69 73 GLY A N 1
ATOM 549 C CA . GLY A 1 73 ? 5.675 6.651 6.946 1.00 93.69 73 GLY A CA 1
ATOM 550 C C . GLY A 1 73 ? 6.796 5.798 6.341 1.00 93.69 73 GLY A C 1
ATOM 551 O O . GLY A 1 73 ? 7.758 6.357 5.817 1.00 93.69 73 GLY A O 1
ATOM 552 N N . LEU A 1 74 ? 6.685 4.463 6.355 1.00 93.88 74 LEU A N 1
ATOM 553 C CA . LEU A 1 74 ? 7.611 3.592 5.617 1.00 93.88 74 LEU A CA 1
ATOM 554 C C . LEU A 1 74 ? 7.464 3.805 4.103 1.00 93.88 74 LEU A C 1
ATOM 556 O O . LEU A 1 74 ? 6.343 3.871 3.598 1.00 93.88 74 LEU A O 1
ATOM 560 N N . PHE A 1 75 ? 8.594 3.814 3.394 1.00 95.25 75 PHE A N 1
ATOM 561 C CA . PHE A 1 75 ? 8.678 3.750 1.936 1.00 95.25 75 PHE A CA 1
ATOM 562 C C . PHE A 1 75 ? 9.681 2.675 1.506 1.00 95.25 75 PHE A C 1
ATOM 564 O O . PHE A 1 75 ? 10.793 2.610 2.032 1.00 95.25 75 PHE A O 1
ATOM 571 N N . VAL A 1 76 ? 9.310 1.873 0.507 1.00 93.75 76 VAL A N 1
ATOM 572 C CA . VAL A 1 76 ? 10.195 0.918 -0.166 1.00 93.75 76 VAL A CA 1
ATOM 573 C C . VAL A 1 76 ? 10.123 1.152 -1.671 1.00 93.75 76 VAL A C 1
ATOM 575 O O . VAL A 1 76 ? 9.066 1.028 -2.295 1.00 93.75 76 VAL A O 1
ATOM 578 N N . ASN A 1 77 ? 11.272 1.474 -2.268 1.00 92.19 77 ASN A N 1
ATOM 579 C CA . ASN A 1 77 ? 11.388 1.638 -3.711 1.00 92.19 77 ASN A CA 1
ATOM 580 C C . ASN A 1 77 ? 11.263 0.273 -4.399 1.00 92.19 77 ASN A C 1
ATOM 582 O O . ASN A 1 77 ? 12.048 -0.638 -4.143 1.00 92.19 77 ASN A O 1
ATOM 586 N N . THR A 1 78 ? 10.286 0.146 -5.293 1.00 87.75 78 THR A N 1
ATOM 587 C CA . THR A 1 78 ? 10.019 -1.104 -6.017 1.00 87.75 78 THR A CA 1
ATOM 588 C C . THR A 1 78 ? 10.570 -1.099 -7.440 1.00 87.75 78 THR A C 1
ATOM 590 O O . THR A 1 78 ? 10.353 -2.051 -8.187 1.00 87.75 78 THR A O 1
ATOM 593 N N . THR A 1 79 ? 11.276 -0.039 -7.855 1.00 83.94 79 THR A N 1
ATOM 594 C CA . THR A 1 79 ? 11.776 0.189 -9.228 1.00 83.94 79 THR A CA 1
ATOM 595 C C . THR A 1 79 ? 10.692 0.108 -10.309 1.00 83.94 79 THR A C 1
ATOM 597 O O . THR A 1 79 ? 10.989 -0.101 -11.480 1.00 83.94 79 THR A O 1
ATOM 600 N N . GLY A 1 80 ? 9.420 0.223 -9.917 1.00 82.06 80 GLY A N 1
ATOM 601 C CA . GLY A 1 80 ? 8.280 0.032 -10.808 1.00 82.06 80 GLY A CA 1
ATOM 602 C C . GLY A 1 80 ? 8.125 -1.394 -11.349 1.00 82.06 80 GLY A C 1
ATOM 603 O O . GLY A 1 80 ? 7.355 -1.588 -12.286 1.00 82.06 80 GLY A O 1
ATOM 604 N N . THR A 1 81 ? 8.815 -2.393 -10.785 1.00 87.38 81 THR A N 1
ATOM 605 C CA . THR A 1 81 ? 8.729 -3.802 -11.224 1.00 87.38 81 THR A CA 1
ATOM 606 C C . THR A 1 81 ? 7.776 -4.642 -10.376 1.00 87.38 81 THR A C 1
ATOM 608 O O . THR A 1 81 ? 7.481 -5.777 -10.730 1.00 87.38 81 THR A O 1
ATOM 611 N N . MET A 1 82 ? 7.284 -4.109 -9.259 1.00 90.69 82 MET A N 1
ATOM 612 C CA . MET A 1 82 ? 6.419 -4.834 -8.328 1.00 90.69 82 MET A CA 1
ATOM 613 C C . MET A 1 82 ? 4.937 -4.530 -8.580 1.00 90.69 82 MET A C 1
ATOM 615 O O . MET A 1 82 ? 4.560 -3.372 -8.783 1.00 90.69 82 MET A O 1
ATOM 619 N N . ARG A 1 83 ? 4.077 -5.549 -8.535 1.00 90.56 83 ARG A N 1
ATOM 620 C CA . ARG A 1 83 ? 2.624 -5.449 -8.734 1.00 90.56 83 ARG A CA 1
ATOM 621 C C . ARG A 1 83 ? 1.867 -6.286 -7.706 1.00 90.56 83 ARG A C 1
ATOM 623 O O . ARG A 1 83 ? 2.416 -7.223 -7.133 1.00 90.56 83 ARG A O 1
ATOM 630 N N . SER A 1 84 ? 0.601 -5.927 -7.503 1.00 94.19 84 SER A N 1
ATOM 631 C CA . SER A 1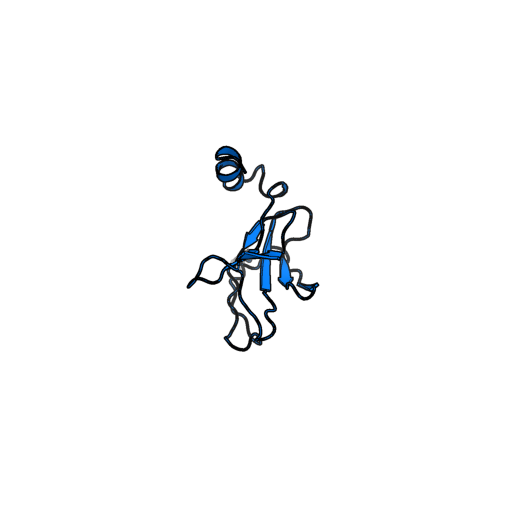 84 ? -0.393 -6.734 -6.781 1.00 94.19 84 SER A CA 1
ATOM 632 C C . SER A 1 84 ? 0.091 -7.307 -5.434 1.00 94.19 84 SER A C 1
ATOM 634 O O . SER A 1 84 ? 0.013 -8.520 -5.236 1.00 94.19 84 SER A O 1
ATOM 636 N N . PRO A 1 85 ? 0.634 -6.476 -4.519 1.00 95.81 85 PRO A N 1
ATOM 637 C CA . PRO A 1 85 ? 1.099 -6.956 -3.224 1.00 95.81 85 PRO A CA 1
ATOM 638 C C . PRO A 1 85 ? -0.067 -7.467 -2.368 1.00 95.81 85 PRO A C 1
ATOM 640 O O . PRO A 1 85 ? -1.146 -6.872 -2.354 1.00 95.81 85 PRO A O 1
ATOM 643 N N . CYS A 1 86 ? 0.172 -8.542 -1.621 1.00 96.75 86 CYS A N 1
ATOM 644 C CA . CYS A 1 86 ? -0.742 -9.075 -0.618 1.00 96.75 86 CYS A CA 1
ATOM 645 C C . CYS A 1 86 ? 0.055 -9.547 0.601 1.00 96.75 86 CYS A C 1
ATOM 647 O O . CYS A 1 86 ? 0.990 -10.340 0.468 1.00 96.75 86 CYS A O 1
ATOM 649 N N . TRP A 1 87 ? -0.301 -9.040 1.773 1.00 96.56 87 TRP A N 1
ATOM 650 C CA . TRP A 1 87 ? 0.354 -9.295 3.045 1.00 96.56 87 TRP A CA 1
ATOM 651 C C . TRP A 1 87 ? -0.273 -10.484 3.773 1.00 96.56 87 TRP A C 1
ATOM 653 O O . TRP A 1 87 ? -1.473 -10.749 3.667 1.00 96.56 87 TRP A O 1
ATOM 663 N N . SER A 1 88 ? 0.551 -11.207 4.530 1.00 95.31 88 SER A N 1
ATOM 664 C CA . SER A 1 88 ? 0.083 -12.193 5.499 1.00 95.31 88 SER A CA 1
ATOM 665 C C . SER A 1 88 ? -0.744 -11.516 6.605 1.00 95.31 88 SER A C 1
ATOM 667 O O . SER A 1 88 ? -0.566 -10.325 6.858 1.00 95.31 88 SER A O 1
ATOM 669 N N . PRO A 1 89 ? -1.625 -12.253 7.311 1.00 93.00 89 PRO A N 1
ATOM 670 C CA . PRO A 1 89 ? -2.469 -11.676 8.365 1.00 93.00 89 PRO A CA 1
ATOM 671 C C . PRO A 1 89 ? -1.706 -10.995 9.511 1.00 93.00 89 PRO A C 1
ATOM 673 O O . PRO A 1 89 ? -2.269 -10.153 10.200 1.00 93.00 89 PRO A O 1
ATOM 676 N N . ASP A 1 90 ? -0.448 -11.379 9.733 1.00 92.88 90 ASP A N 1
ATOM 677 C CA . ASP A 1 90 ? 0.444 -10.786 10.733 1.00 92.88 9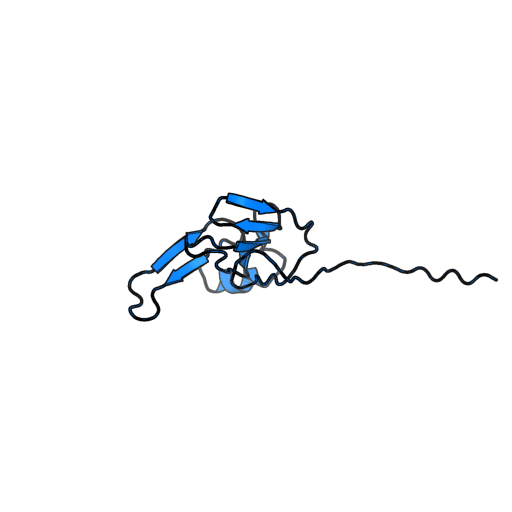0 ASP A CA 1
ATOM 678 C C . ASP A 1 90 ? 1.315 -9.641 10.181 1.00 92.88 90 ASP A C 1
ATOM 680 O O . ASP A 1 90 ? 2.159 -9.118 10.904 1.00 92.88 90 ASP A O 1
ATOM 684 N N . GLY A 1 91 ? 1.162 -9.286 8.901 1.00 93.25 91 GLY A N 1
ATOM 685 C CA . GLY A 1 91 ? 1.909 -8.213 8.245 1.00 93.25 91 GLY A CA 1
ATOM 686 C C . GLY A 1 91 ? 3.405 -8.483 8.057 1.00 93.25 91 GLY A C 1
ATOM 687 O O . GLY A 1 91 ? 4.130 -7.583 7.640 1.00 93.25 91 GLY A O 1
ATOM 688 N N . GLN A 1 92 ? 3.899 -9.691 8.351 1.00 93.44 92 GLN A N 1
ATOM 689 C CA . GLN A 1 92 ? 5.338 -9.986 8.314 1.00 93.44 92 GLN A CA 1
ATOM 690 C C . GLN A 1 92 ? 5.836 -10.490 6.960 1.00 93.44 92 GLN A C 1
ATOM 692 O O . GLN A 1 92 ? 7.030 -10.413 6.669 1.00 93.44 92 GLN A O 1
ATOM 697 N N . GLN A 1 93 ? 4.946 -11.031 6.134 1.00 95.88 93 GLN A N 1
ATOM 698 C CA . GLN A 1 93 ? 5.282 -11.571 4.825 1.00 95.88 93 GLN A CA 1
ATOM 699 C C . GLN A 1 93 ? 4.389 -10.950 3.763 1.00 95.88 93 GLN A C 1
ATOM 701 O O . GLN A 1 93 ? 3.251 -10.571 4.025 1.00 95.88 93 GLN A O 1
ATOM 706 N N . MET A 1 94 ? 4.905 -10.871 2.542 1.00 95.25 94 MET A N 1
ATOM 707 C CA . MET A 1 94 ? 4.169 -10.338 1.406 1.00 95.25 94 MET A CA 1
ATOM 708 C C . MET A 1 94 ? 4.465 -11.173 0.169 1.00 95.25 94 MET A C 1
ATOM 710 O O . MET A 1 94 ? 5.625 -11.429 -0.159 1.00 95.25 94 MET A O 1
ATOM 714 N N . VAL A 1 95 ? 3.408 -11.548 -0.543 1.00 96.81 95 VAL A N 1
ATOM 715 C CA . VAL A 1 95 ? 3.500 -12.050 -1.913 1.00 96.81 95 VAL A CA 1
ATOM 716 C C . VAL A 1 95 ? 3.237 -10.902 -2.876 1.00 96.81 95 VAL A C 1
ATOM 718 O O . VAL A 1 95 ? 2.418 -10.024 -2.608 1.00 96.81 95 VAL A O 1
ATOM 721 N N . TYR A 1 96 ? 3.955 -10.885 -3.990 1.00 94.88 96 TYR A N 1
ATOM 722 C CA . TYR A 1 96 ? 3.802 -9.869 -5.019 1.00 94.88 96 TYR A CA 1
ATOM 723 C C . TYR A 1 96 ? 4.208 -10.441 -6.370 1.00 94.88 96 TYR A C 1
ATOM 725 O O . TYR A 1 96 ? 5.002 -11.378 -6.467 1.00 94.88 96 TYR A O 1
ATOM 733 N N . GLU A 1 97 ? 3.684 -9.839 -7.424 1.00 93.38 97 GLU A N 1
ATOM 734 C CA . GLU A 1 97 ? 4.127 -10.111 -8.779 1.00 93.38 97 GLU A CA 1
ATOM 735 C C . GLU A 1 97 ? 5.343 -9.238 -9.103 1.00 93.38 97 GLU A C 1
ATOM 737 O O . GLU A 1 97 ? 5.356 -8.034 -8.832 1.00 93.38 97 GLU A O 1
ATOM 742 N N . LYS A 1 98 ? 6.364 -9.844 -9.714 1.00 89.88 98 LYS A N 1
ATOM 743 C CA . LYS A 1 98 ? 7.546 -9.140 -10.210 1.00 89.88 98 LYS A CA 1
ATOM 744 C C . LYS A 1 98 ? 7.568 -9.173 -11.734 1.00 89.88 98 LYS A C 1
ATOM 746 O O . LYS A 1 98 ? 7.833 -10.210 -12.334 1.00 89.88 98 LYS A O 1
ATOM 751 N N . THR A 1 99 ? 7.350 -8.025 -12.361 1.00 86.12 99 THR A N 1
ATOM 752 C CA . THR A 1 99 ? 7.451 -7.862 -13.811 1.00 86.12 99 THR A CA 1
ATOM 753 C C . THR A 1 99 ? 8.894 -7.538 -14.180 1.00 86.12 99 THR A C 1
ATOM 755 O O . THR A 1 99 ? 9.345 -6.401 -14.026 1.00 86.12 99 THR A O 1
ATOM 758 N N . THR A 1 100 ? 9.634 -8.536 -14.660 1.00 81.06 100 THR A N 1
ATOM 759 C CA . THR A 1 100 ? 10.976 -8.348 -15.226 1.00 81.06 100 THR A CA 1
ATOM 760 C C . THR A 1 100 ? 11.017 -8.825 -16.666 1.00 81.06 100 THR A C 1
ATOM 762 O O . THR A 1 100 ? 10.541 -9.916 -16.967 1.00 81.06 100 THR A O 1
ATOM 765 N N . TRP A 1 101 ? 11.651 -8.045 -17.534 1.00 72.75 101 TRP A N 1
ATOM 766 C CA . TRP A 1 101 ? 12.009 -8.479 -18.878 1.00 72.75 101 TRP A CA 1
ATOM 767 C C . TRP A 1 101 ? 13.427 -9.044 -18.863 1.00 72.75 101 TRP A C 1
ATOM 769 O O . TRP A 1 101 ? 14.390 -8.293 -18.724 1.00 72.75 101 TRP A O 1
ATOM 779 N N . VAL A 1 102 ? 13.555 -10.364 -18.996 1.00 71.25 102 VAL A N 1
ATOM 780 C CA . VAL A 1 102 ? 14.845 -11.023 -19.231 1.00 71.25 102 VAL A CA 1
ATOM 781 C C . VAL A 1 102 ? 14.808 -11.620 -20.631 1.00 71.25 102 VAL A C 1
ATOM 783 O O . VAL A 1 102 ? 14.029 -12.530 -20.901 1.00 71.25 102 VAL A O 1
ATOM 786 N N . ILE A 1 103 ? 15.642 -11.094 -21.528 1.00 74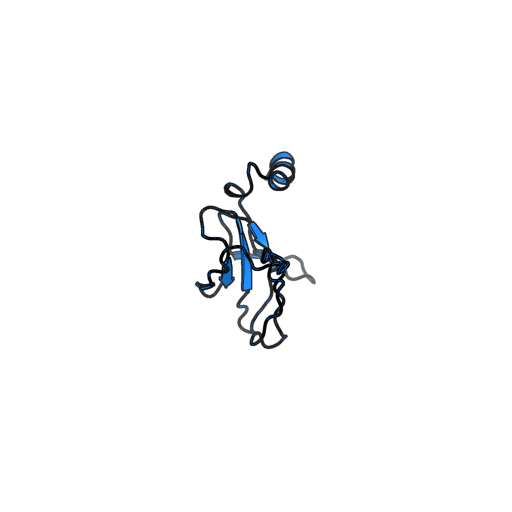.06 103 ILE A N 1
ATOM 787 C CA . ILE A 1 103 ? 15.891 -11.720 -22.828 1.00 74.06 103 ILE A CA 1
ATOM 788 C C . ILE A 1 103 ? 16.961 -12.786 -22.602 1.00 74.06 103 ILE A C 1
ATOM 790 O O . ILE A 1 103 ? 18.099 -12.463 -22.265 1.00 74.06 103 ILE A O 1
ATOM 794 N N . HIS A 1 104 ? 16.607 -14.054 -22.791 1.00 66.00 104 HIS A N 1
ATOM 795 C CA . HIS A 1 104 ? 17.598 -15.115 -22.917 1.00 66.00 104 HIS A CA 1
ATOM 796 C C . HIS A 1 104 ? 18.022 -15.193 -24.384 1.00 66.00 104 HIS A C 1
ATOM 798 O O . HIS A 1 104 ? 17.286 -15.711 -25.221 1.00 66.00 104 HIS A O 1
ATOM 804 N N . THR A 1 105 ? 19.195 -14.651 -24.707 1.00 73.75 105 THR A N 1
ATOM 805 C CA . THR A 1 105 ? 19.794 -14.837 -26.031 1.00 73.75 105 THR A CA 1
ATOM 806 C C . THR A 1 105 ? 20.250 -16.287 -26.161 1.00 73.75 105 THR A C 1
ATOM 808 O O . THR A 1 105 ? 21.115 -16.736 -25.410 1.00 73.75 105 THR A O 1
ATOM 811 N N . LEU A 1 106 ? 19.670 -17.022 -27.108 1.00 62.19 106 LEU A N 1
ATOM 812 C CA . LEU A 1 106 ? 20.134 -18.354 -27.485 1.00 62.19 106 LEU A CA 1
ATOM 813 C C . LEU A 1 106 ? 21.395 -18.176 -28.339 1.00 62.19 106 LEU A C 1
ATOM 815 O O . LEU A 1 106 ? 21.323 -17.692 -29.466 1.00 62.19 106 LEU A O 1
ATOM 819 N N . LEU A 1 107 ? 22.559 -18.498 -27.777 1.00 62.00 107 LEU A N 1
ATOM 820 C CA . LEU A 1 107 ? 23.779 -18.649 -28.562 1.00 62.00 107 LEU A CA 1
ATOM 821 C C . LEU A 1 107 ? 23.760 -20.061 -29.151 1.00 62.00 107 LEU A C 1
ATOM 823 O O . LEU A 1 107 ? 24.059 -21.029 -28.453 1.00 62.00 107 LEU A O 1
ATOM 827 N N . GLU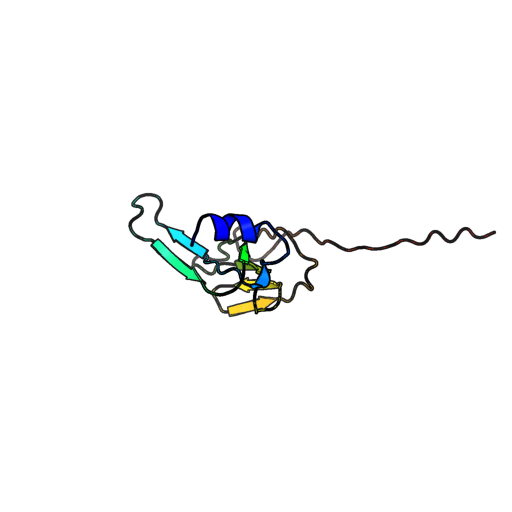 A 1 108 ? 23.376 -20.182 -30.419 1.00 59.44 108 GLU A N 1
ATOM 828 C CA . GLU A 1 108 ? 23.703 -21.376 -31.195 1.00 59.44 108 GLU A CA 1
ATOM 829 C C . GLU A 1 108 ? 25.211 -21.351 -31.465 1.00 59.44 108 GLU A C 1
ATOM 831 O O . GLU A 1 108 ? 25.724 -20.477 -32.164 1.00 59.44 108 GLU A O 1
ATOM 836 N N . TYR A 1 109 ? 25.933 -22.285 -30.847 1.00 53.69 109 TYR A N 1
ATOM 837 C CA . TYR A 1 109 ? 27.299 -22.598 -31.243 1.00 53.69 109 TYR A CA 1
ATOM 838 C C . TYR A 1 109 ? 27.232 -23.373 -32.566 1.00 53.69 109 TYR A C 1
ATOM 840 O O . TYR A 1 109 ? 26.736 -24.500 -32.592 1.00 53.69 109 TYR A O 1
ATOM 848 N N . ILE A 1 110 ? 27.702 -22.738 -33.641 1.00 64.00 110 ILE A N 1
ATOM 849 C CA . ILE A 1 110 ? 28.091 -23.373 -34.911 1.00 64.00 110 ILE A CA 1
ATOM 850 C C . ILE A 1 110 ? 29.550 -23.812 -34.847 1.00 64.00 110 ILE A C 1
ATOM 852 O O . ILE A 1 110 ? 30.358 -23.066 -34.246 1.00 64.00 110 ILE A O 1
#

Organism: NCBI:txid1034304

InterPro domains:
  IPR011659 WD40-like beta-propeller [PF07676] (76-96)